Protein AF-A0A7K2L2D6-F1 (afdb_monomer_lite)

Sequence (124 aa):
LTSDGAHYPLSPAELADAQETFVREYGLSLIGGCCGTTPEHLRQVVERVRDLTPGTRDPRPEPGAASLYQTVPFRQDTAYMAIGERTNANGSKKFREAMLEARWDDCVE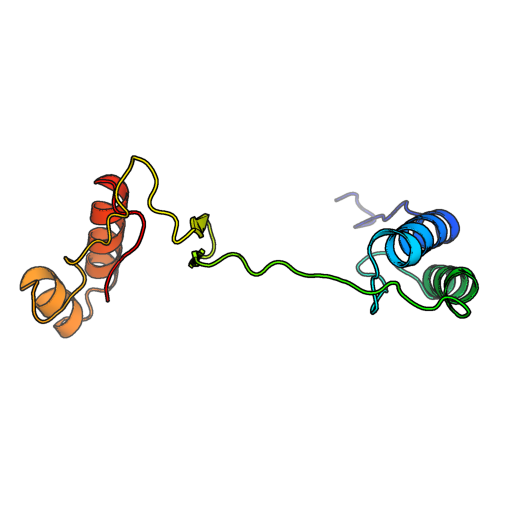MARDQIREGAHMLDL

Foldseek 3Di:
DPPVPDDDPQDLQNLLVVLLCCQAPVQDPDDDDDPPDDPSSVVSNCVSPVPDHGDDDDDDDFDFDDDPPDTGGPDDDPDDQAEAECCDLVVHVQNVVCVVVVVVVSSVVVVVVCVVVPHPHYDD

Structure (mmCIF, N/CA/C/O backbone):
data_AF-A0A7K2L2D6-F1
#
_entry.id   AF-A0A7K2L2D6-F1
#
loop_
_atom_site.group_PDB
_atom_site.id
_atom_site.type_symbol
_atom_site.label_atom_id
_atom_site.label_alt_id
_atom_site.label_comp_id
_atom_site.label_asym_id
_atom_site.label_entity_id
_atom_site.label_seq_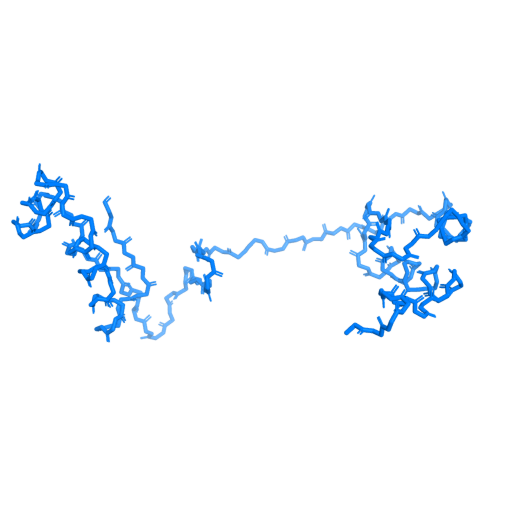id
_atom_site.pdbx_PDB_ins_code
_atom_site.Cartn_x
_atom_site.Cartn_y
_atom_site.Cartn_z
_atom_site.occupancy
_atom_site.B_iso_or_equiv
_atom_site.auth_seq_id
_atom_site.auth_comp_id
_atom_site.auth_asym_id
_atom_site.auth_atom_id
_atom_site.pdbx_PDB_model_num
ATOM 1 N N . LEU A 1 1 ? 25.740 -5.775 2.200 1.00 54.16 1 LEU A N 1
ATOM 2 C CA . LEU A 1 1 ? 26.313 -4.765 1.283 1.00 54.16 1 LEU A CA 1
ATOM 3 C C . LEU A 1 1 ? 27.785 -5.101 1.149 1.00 54.16 1 LEU A C 1
ATOM 5 O O . LEU A 1 1 ? 28.419 -5.295 2.181 1.00 54.16 1 LEU A O 1
ATOM 9 N N . THR A 1 2 ? 28.284 -5.310 -0.069 1.00 68.19 2 THR A N 1
ATOM 10 C CA . THR A 1 2 ? 29.724 -5.525 -0.279 1.00 68.19 2 THR A CA 1
ATOM 11 C C . THR A 1 2 ? 30.481 -4.248 0.099 1.00 68.19 2 THR A C 1
ATOM 13 O O . THR A 1 2 ? 29.867 -3.197 0.306 1.00 68.19 2 THR A O 1
ATOM 16 N N . SER A 1 3 ? 31.810 -4.318 0.196 1.00 77.62 3 SER A N 1
ATOM 17 C CA . SER A 1 3 ? 32.667 -3.139 0.405 1.00 77.62 3 SER A CA 1
ATOM 18 C C . SER A 1 3 ? 32.440 -2.033 -0.634 1.00 77.62 3 SER A C 1
ATOM 20 O O . SER A 1 3 ? 32.698 -0.870 -0.345 1.00 77.62 3 SER A O 1
ATOM 22 N N . ASP A 1 4 ? 31.900 -2.392 -1.800 1.00 80.81 4 ASP A N 1
ATOM 23 C CA . ASP A 1 4 ? 31.672 -1.504 -2.945 1.00 80.81 4 ASP A CA 1
ATOM 24 C C . ASP A 1 4 ? 30.237 -0.944 -3.006 1.00 80.81 4 ASP A C 1
ATOM 26 O O . ASP A 1 4 ? 29.858 -0.275 -3.966 1.00 80.81 4 ASP A O 1
ATOM 30 N N . GLY A 1 5 ? 29.418 -1.202 -1.980 1.00 84.56 5 GLY A N 1
ATOM 31 C CA . GLY A 1 5 ? 28.050 -0.694 -1.885 1.00 84.56 5 GLY A CA 1
ATOM 32 C C . GLY A 1 5 ? 27.008 -1.563 -2.597 1.00 84.56 5 GLY A C 1
ATOM 33 O O . GLY A 1 5 ? 27.095 -2.791 -2.615 1.00 84.56 5 GLY A O 1
ATOM 34 N N . ALA A 1 6 ? 25.944 -0.929 -3.094 1.00 88.56 6 ALA A N 1
ATOM 35 C CA . ALA A 1 6 ? 24.863 -1.613 -3.802 1.00 88.56 6 ALA A CA 1
ATOM 36 C C . ALA A 1 6 ? 25.203 -1.760 -5.294 1.00 88.56 6 ALA A C 1
ATOM 38 O O . ALA A 1 6 ? 25.507 -0.771 -5.957 1.00 88.56 6 ALA A O 1
ATOM 39 N N . HIS A 1 7 ? 25.104 -2.981 -5.824 1.00 91.69 7 HIS A N 1
ATOM 40 C CA . HIS A 1 7 ? 25.303 -3.288 -7.240 1.00 91.69 7 HIS A CA 1
ATOM 41 C C . HIS A 1 7 ? 23.983 -3.743 -7.875 1.00 91.69 7 HIS A C 1
ATOM 43 O O . HIS A 1 7 ? 23.302 -4.607 -7.323 1.00 91.69 7 HIS A O 1
ATOM 49 N N . TYR A 1 8 ? 23.638 -3.168 -9.031 1.00 94.81 8 TYR A N 1
ATOM 50 C CA . TYR A 1 8 ? 22.406 -3.455 -9.770 1.00 94.81 8 TYR A CA 1
ATOM 51 C C . TYR A 1 8 ? 22.772 -4.105 -11.114 1.00 94.81 8 TYR A C 1
ATOM 53 O O . TYR A 1 8 ? 23.274 -3.401 -11.987 1.00 94.81 8 TYR A O 1
ATOM 61 N N . PRO A 1 9 ? 22.570 -5.427 -11.282 1.00 95.44 9 PRO A N 1
ATOM 62 C CA . PRO A 1 9 ? 23.067 -6.168 -12.445 1.00 95.44 9 PRO A CA 1
ATOM 63 C C . PRO A 1 9 ? 22.150 -6.093 -13.674 1.00 95.44 9 PRO A C 1
ATOM 65 O O . PRO A 1 9 ? 22.542 -6.560 -14.738 1.00 95.44 9 PRO A O 1
ATOM 68 N N . LEU A 1 10 ? 20.938 -5.546 -13.525 1.00 97.56 10 LEU A N 1
ATOM 69 C CA . LEU A 1 10 ? 19.984 -5.411 -14.621 1.00 97.56 10 LEU A CA 1
ATOM 70 C C . LEU A 1 10 ? 20.590 -4.534 -15.719 1.00 97.56 10 LEU A C 1
ATOM 72 O O . LEU A 1 10 ? 21.051 -3.430 -15.435 1.00 97.56 10 LEU A O 1
ATOM 76 N N . SER A 1 11 ? 20.600 -5.028 -16.951 1.00 98.12 11 SER A N 1
ATOM 77 C CA . SER A 1 11 ? 21.153 -4.307 -18.093 1.00 98.12 11 SER A CA 1
ATOM 78 C C . SER A 1 11 ? 20.130 -3.362 -18.750 1.00 98.12 11 SER A C 1
ATOM 80 O O . SER A 1 11 ? 18.915 -3.536 -18.599 1.00 98.12 11 SER A O 1
ATOM 82 N N . PRO A 1 12 ? 20.596 -2.383 -19.554 1.00 98.44 12 PRO A N 1
ATOM 83 C CA . PRO A 1 12 ? 19.727 -1.509 -20.345 1.00 98.44 12 PRO A CA 1
ATOM 84 C C . PRO A 1 12 ? 18.724 -2.250 -21.233 1.00 98.44 12 PRO A C 1
ATOM 86 O O . PRO A 1 12 ? 17.558 -1.863 -21.282 1.00 98.44 12 PRO A O 1
ATOM 89 N N . ALA A 1 13 ? 19.169 -3.323 -21.892 1.00 98.44 13 ALA A N 1
ATOM 90 C CA . ALA A 1 13 ? 18.337 -4.104 -22.800 1.00 98.44 13 ALA A CA 1
ATOM 91 C C . ALA A 1 13 ? 17.257 -4.885 -22.041 1.00 98.44 13 ALA A C 1
ATOM 93 O O . ALA A 1 13 ? 16.091 -4.838 -22.421 1.00 98.44 13 ALA A O 1
ATOM 94 N N . GLU A 1 14 ? 17.619 -5.523 -20.924 1.00 98.25 14 GLU A N 1
ATOM 95 C CA . GLU A 1 14 ? 16.667 -6.281 -20.104 1.00 98.25 14 GLU A CA 1
ATOM 96 C C . GLU A 1 14 ? 15.579 -5.379 -19.508 1.00 98.25 14 GLU A C 1
ATOM 98 O O . GLU A 1 14 ? 14.406 -5.757 -19.492 1.00 98.25 14 GLU A O 1
ATOM 103 N N . LEU A 1 15 ? 15.934 -4.166 -19.055 1.00 98.31 15 LEU A N 1
ATOM 104 C CA . LEU A 1 15 ? 14.926 -3.204 -18.605 1.00 98.31 15 LEU A CA 1
ATOM 105 C C . LEU A 1 15 ? 14.010 -2.782 -19.763 1.00 98.31 15 LEU A C 1
ATOM 107 O O . LEU A 1 15 ? 12.798 -2.697 -19.571 1.00 98.31 15 LEU A O 1
ATOM 111 N N . ALA A 1 16 ? 14.565 -2.519 -20.949 1.00 98.00 16 ALA A N 1
ATOM 112 C CA . ALA A 1 16 ? 13.788 -2.114 -22.118 1.00 98.00 16 ALA A CA 1
ATOM 113 C C . ALA A 1 16 ? 12.798 -3.201 -22.569 1.00 98.00 16 ALA A C 1
ATOM 115 O O . ALA A 1 16 ? 11.629 -2.887 -22.790 1.00 98.00 16 ALA A O 1
ATOM 116 N N . ASP A 1 17 ? 13.227 -4.465 -22.627 1.00 97.56 17 ASP A N 1
ATOM 117 C CA . ASP A 1 17 ? 12.369 -5.597 -23.003 1.00 97.56 17 ASP A CA 1
ATOM 118 C C . ASP A 1 17 ? 11.219 -5.801 -21.993 1.00 97.56 17 ASP A C 1
ATOM 120 O O . ASP A 1 17 ? 10.058 -5.985 -22.379 1.00 97.56 17 ASP A O 1
ATOM 124 N N . ALA A 1 18 ? 11.504 -5.695 -20.688 1.00 96.94 18 ALA A N 1
ATOM 125 C CA . ALA A 1 18 ? 10.478 -5.797 -19.647 1.00 96.94 18 ALA A CA 1
ATOM 126 C C . ALA A 1 18 ? 9.459 -4.645 -19.721 1.00 96.94 18 ALA A C 1
ATOM 128 O O . ALA A 1 18 ? 8.249 -4.873 -19.662 1.00 96.94 18 ALA A O 1
ATOM 129 N N . GLN A 1 19 ? 9.930 -3.404 -19.883 1.00 96.88 19 GLN A N 1
ATOM 130 C CA . GLN A 1 19 ? 9.053 -2.232 -19.971 1.00 96.88 19 GLN A CA 1
ATOM 131 C C . GLN A 1 19 ? 8.195 -2.243 -21.242 1.00 96.88 19 GLN A C 1
ATOM 133 O O . GLN A 1 19 ? 7.012 -1.914 -21.169 1.00 96.88 19 GLN A O 1
ATOM 138 N N . GLU A 1 20 ? 8.741 -2.662 -22.390 1.00 96.06 20 GLU A N 1
ATOM 139 C CA . GLU A 1 20 ? 7.965 -2.835 -23.625 1.00 96.06 20 GLU A CA 1
ATOM 140 C C . GLU A 1 20 ? 6.804 -3.817 -23.415 1.00 96.06 20 GLU A C 1
ATOM 142 O O . GLU A 1 20 ? 5.662 -3.513 -23.774 1.00 96.06 20 GLU A O 1
ATOM 147 N N . THR A 1 21 ? 7.075 -4.954 -22.768 1.00 95.81 21 THR A N 1
ATOM 148 C CA . THR A 1 21 ? 6.050 -5.950 -22.420 1.00 95.81 21 THR A CA 1
ATOM 149 C C . THR A 1 21 ? 4.960 -5.326 -21.547 1.00 95.81 21 THR A C 1
ATOM 151 O O . THR A 1 21 ? 3.772 -5.454 -21.844 1.00 95.81 21 THR A O 1
ATOM 154 N N . PHE A 1 22 ? 5.334 -4.560 -20.516 1.00 95.38 22 PHE A N 1
ATOM 155 C CA . PHE A 1 22 ? 4.352 -3.923 -19.638 1.00 95.38 22 PHE A CA 1
ATOM 156 C C . PHE A 1 22 ? 3.482 -2.871 -20.333 1.00 95.38 22 PHE A C 1
ATOM 158 O O . PHE A 1 22 ? 2.278 -2.790 -20.073 1.00 95.38 22 PHE A O 1
ATOM 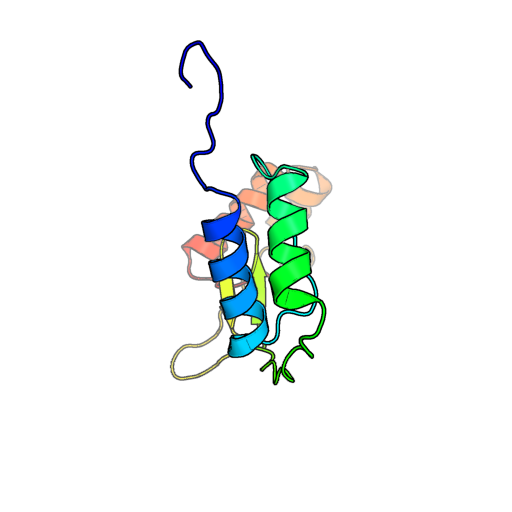165 N N . VAL A 1 23 ? 4.056 -2.082 -21.241 1.00 95.44 23 VAL A N 1
ATOM 166 C CA . VAL A 1 23 ? 3.290 -1.109 -22.035 1.00 95.44 23 VAL A CA 1
ATOM 167 C C . VAL A 1 23 ? 2.294 -1.822 -22.952 1.00 95.44 23 VAL A C 1
ATOM 169 O O . VAL A 1 23 ? 1.131 -1.416 -23.012 1.00 95.44 23 VAL A O 1
ATOM 172 N N . ARG A 1 24 ? 2.724 -2.890 -23.637 1.00 93.94 24 ARG A N 1
ATOM 173 C CA . ARG A 1 24 ? 1.893 -3.629 -24.602 1.00 93.94 24 ARG A CA 1
ATOM 174 C C . ARG A 1 24 ? 0.783 -4.440 -23.943 1.00 93.94 24 ARG A C 1
ATOM 176 O O . ARG A 1 24 ? -0.342 -4.418 -24.432 1.00 93.94 24 ARG A O 1
ATOM 183 N N . GLU A 1 25 ? 1.092 -5.151 -22.864 1.00 93.75 25 GLU A N 1
ATOM 184 C CA . GLU A 1 25 ? 0.179 -6.142 -22.280 1.00 93.75 25 GLU A CA 1
ATOM 185 C C . GLU A 1 25 ? -0.671 -5.582 -21.134 1.00 93.75 25 GLU A C 1
ATOM 187 O O . GLU A 1 25 ? -1.821 -5.983 -20.970 1.00 93.75 25 GLU A O 1
ATOM 192 N N . TYR A 1 26 ? -0.141 -4.627 -20.362 1.00 92.94 26 TYR A N 1
ATOM 193 C CA . TYR A 1 26 ? -0.796 -4.114 -19.150 1.00 92.94 26 TYR A CA 1
ATOM 194 C C . TYR A 1 26 ? -1.281 -2.663 -19.286 1.00 92.94 26 TYR A C 1
ATOM 196 O O . TYR A 1 26 ? -1.885 -2.117 -18.358 1.00 92.94 26 TYR A O 1
ATOM 204 N N . GLY A 1 27 ? -1.028 -2.017 -20.430 1.00 93.19 27 GLY A N 1
ATOM 205 C CA . GLY A 1 27 ? -1.477 -0.650 -20.701 1.00 93.19 27 GLY A CA 1
ATOM 206 C C . GLY A 1 27 ? -0.834 0.392 -19.783 1.00 93.19 27 GLY A C 1
ATOM 207 O O . GLY A 1 27 ? -1.490 1.361 -19.388 1.00 93.19 27 GLY A O 1
ATOM 208 N N . LEU A 1 28 ? 0.432 0.189 -19.391 1.00 93.56 28 LEU A N 1
ATOM 209 C CA . LEU A 1 28 ? 1.161 1.182 -18.603 1.00 93.56 28 LEU A CA 1
ATOM 210 C C . LEU A 1 28 ? 1.351 2.473 -19.406 1.00 93.56 28 LEU A C 1
ATOM 212 O O . LEU A 1 28 ? 1.872 2.463 -20.517 1.00 93.56 28 LEU A O 1
ATOM 216 N N . SER A 1 29 ? 0.955 3.596 -18.809 1.00 92.69 29 SER A N 1
ATOM 217 C CA . SER A 1 29 ? 1.050 4.930 -19.415 1.00 92.69 29 SER A CA 1
ATOM 218 C C . SER A 1 29 ? 2.209 5.771 -18.874 1.00 92.69 29 SER A C 1
ATOM 220 O O . SER A 1 29 ? 2.483 6.845 -19.397 1.00 92.69 29 SER A O 1
ATOM 222 N N . LEU A 1 30 ? 2.860 5.315 -17.801 1.00 94.31 30 LEU A N 1
ATOM 223 C CA . LEU A 1 30 ? 4.017 5.962 -17.194 1.00 94.31 30 LEU A CA 1
ATOM 224 C C . LEU A 1 30 ? 5.004 4.878 -16.770 1.00 94.31 30 LEU A C 1
ATOM 226 O O . LEU A 1 30 ? 4.671 4.016 -15.960 1.00 94.31 30 LEU A O 1
ATOM 230 N N . ILE A 1 31 ? 6.206 4.945 -17.328 1.00 95.25 31 ILE A N 1
ATOM 231 C CA . ILE A 1 31 ? 7.295 4.005 -17.079 1.00 95.25 31 ILE A CA 1
ATOM 232 C C . ILE A 1 31 ? 8.595 4.775 -16.854 1.00 95.25 31 ILE A C 1
ATOM 234 O O . ILE A 1 31 ? 8.738 5.923 -17.275 1.00 95.25 31 ILE A O 1
ATOM 238 N N . GLY A 1 32 ? 9.545 4.146 -16.176 1.00 94.81 32 GLY A N 1
ATOM 239 C CA . GLY A 1 32 ? 10.821 4.757 -15.834 1.00 94.81 32 GLY A CA 1
ATOM 240 C C . GLY A 1 32 ? 11.709 3.762 -15.106 1.00 94.81 32 GLY A C 1
ATOM 241 O O . GLY A 1 32 ? 11.601 2.554 -15.314 1.00 94.81 32 GLY A O 1
ATOM 242 N N . GLY A 1 33 ? 12.564 4.267 -14.226 1.00 95.31 33 GLY A N 1
ATOM 243 C CA . GLY A 1 33 ? 13.402 3.421 -13.391 1.00 95.31 33 GLY A CA 1
ATOM 244 C C . GLY A 1 33 ? 13.671 4.026 -12.021 1.00 95.31 33 GLY A C 1
ATOM 245 O O . GLY A 1 33 ? 13.347 5.182 -11.756 1.00 95.31 33 GLY A O 1
ATOM 246 N N . CYS A 1 34 ? 14.233 3.202 -11.145 1.00 96.19 34 CYS A N 1
ATOM 247 C CA . CYS A 1 34 ? 14.555 3.540 -9.762 1.00 96.19 34 CYS A CA 1
ATOM 248 C C . CYS A 1 34 ? 16.067 3.339 -9.544 1.00 96.19 34 CYS A C 1
ATOM 250 O O . CYS A 1 34 ? 16.877 3.665 -10.415 1.00 96.19 34 CYS A O 1
ATOM 252 N N . CYS A 1 35 ? 16.475 2.798 -8.399 1.00 95.69 35 CYS A N 1
ATOM 253 C CA . CYS A 1 35 ? 17.873 2.540 -8.085 1.00 95.69 35 CYS A CA 1
ATOM 254 C C . CYS A 1 35 ? 18.558 1.678 -9.163 1.00 95.69 35 CYS A C 1
ATOM 256 O O . CYS A 1 35 ? 18.009 0.673 -9.610 1.00 95.69 35 CYS A O 1
ATOM 258 N N . GLY A 1 36 ? 19.759 2.086 -9.581 1.00 94.81 36 GLY A N 1
ATOM 259 C CA . GLY A 1 36 ? 20.543 1.395 -10.612 1.00 94.81 36 GLY A CA 1
ATOM 260 C C . GLY A 1 36 ? 20.188 1.754 -12.058 1.00 94.81 36 GLY A C 1
ATOM 261 O O . GLY A 1 36 ? 20.968 1.454 -12.957 1.00 94.81 36 GLY A O 1
ATOM 262 N N . THR A 1 37 ? 19.070 2.445 -12.306 1.00 97.88 37 THR A N 1
ATOM 263 C CA . THR A 1 37 ? 18.719 2.895 -13.662 1.00 97.88 37 THR A CA 1
ATOM 264 C C . THR A 1 37 ? 19.623 4.051 -14.086 1.00 97.88 37 THR A C 1
ATOM 266 O O . THR A 1 37 ? 19.768 5.038 -13.368 1.00 97.88 37 THR A O 1
ATOM 269 N N . THR A 1 38 ? 20.222 3.942 -15.271 1.00 97.94 38 THR A N 1
ATOM 270 C CA . THR A 1 38 ? 21.124 4.961 -15.836 1.00 97.94 38 THR A CA 1
ATOM 271 C C . THR A 1 38 ? 20.504 5.641 -17.062 1.00 97.94 38 THR A C 1
ATOM 273 O O . THR A 1 38 ? 19.513 5.146 -17.606 1.00 97.94 38 THR A O 1
ATOM 276 N N . PRO A 1 39 ? 21.090 6.742 -17.570 1.00 98.50 39 PRO A N 1
ATOM 277 C CA . PRO A 1 39 ? 20.654 7.331 -18.834 1.00 98.50 39 PRO A CA 1
ATOM 278 C C . PRO A 1 39 ? 20.646 6.344 -20.011 1.00 98.50 39 PRO A C 1
ATOM 280 O O . PRO A 1 39 ? 19.758 6.428 -20.851 1.00 98.50 39 PRO A O 1
ATOM 283 N N . GLU A 1 40 ? 21.569 5.373 -20.052 1.00 98.56 40 GLU A N 1
ATOM 284 C CA . GLU A 1 40 ? 21.586 4.347 -21.109 1.00 98.56 40 GLU A CA 1
ATOM 285 C C . GLU A 1 40 ? 20.393 3.388 -21.008 1.00 98.56 40 GLU A C 1
ATOM 287 O O . GLU A 1 40 ? 19.807 3.032 -22.027 1.00 98.56 40 GLU A O 1
ATOM 292 N N . HIS A 1 41 ? 19.970 3.035 -19.790 1.00 98.69 41 HIS A N 1
ATOM 293 C CA . HIS A 1 41 ? 18.739 2.268 -19.590 1.00 98.69 41 HIS A CA 1
ATOM 294 C C . HIS A 1 41 ? 17.531 3.017 -20.156 1.00 98.69 41 HIS A C 1
ATOM 296 O O . HIS A 1 41 ? 16.768 2.469 -20.949 1.00 98.69 41 HIS A O 1
ATOM 302 N N . LEU A 1 42 ? 17.374 4.291 -19.785 1.00 98.44 42 LEU A N 1
ATOM 303 C CA . LEU A 1 42 ? 16.242 5.094 -20.247 1.00 98.44 42 LEU A CA 1
ATOM 304 C C . LEU A 1 42 ? 16.297 5.358 -21.752 1.00 98.44 42 LEU A C 1
ATOM 306 O O . LEU A 1 42 ? 15.249 5.368 -22.388 1.00 98.44 42 LEU A O 1
ATOM 310 N N . ARG A 1 43 ? 17.489 5.512 -22.342 1.00 98.62 43 ARG A N 1
ATOM 311 C CA . ARG A 1 43 ? 17.647 5.642 -23.795 1.00 98.62 43 ARG A CA 1
ATOM 312 C C . ARG A 1 43 ? 17.040 4.440 -24.524 1.00 98.62 43 ARG A C 1
ATOM 314 O O . ARG A 1 43 ? 16.261 4.643 -25.450 1.00 98.62 43 ARG A O 1
ATOM 321 N N . GLN A 1 44 ? 17.353 3.218 -24.086 1.00 98.62 44 GLN A N 1
ATOM 322 C CA . GLN A 1 44 ? 16.819 1.996 -24.699 1.00 98.62 44 GLN A CA 1
ATOM 323 C C . GLN A 1 44 ? 15.323 1.803 -24.431 1.00 98.62 44 GLN A C 1
ATOM 325 O O . GLN A 1 44 ? 14.587 1.440 -25.346 1.00 98.62 44 GLN A O 1
ATOM 330 N N . VAL A 1 45 ? 14.848 2.108 -23.218 1.00 98.12 45 VAL A N 1
ATOM 331 C CA . VAL A 1 45 ? 13.407 2.084 -22.906 1.00 98.12 45 VAL A CA 1
ATOM 332 C C . VAL A 1 45 ? 12.647 3.037 -23.831 1.00 98.12 45 VAL A C 1
ATOM 334 O O . VAL A 1 45 ? 11.683 2.628 -24.473 1.00 98.12 45 VAL A O 1
ATOM 337 N N . VAL A 1 46 ? 13.101 4.290 -23.954 1.00 97.81 46 VAL A N 1
ATOM 338 C CA . VAL A 1 46 ? 12.479 5.294 -24.832 1.00 97.81 46 VAL A CA 1
ATOM 339 C C . VAL A 1 46 ? 12.494 4.829 -26.285 1.00 97.81 46 VAL A C 1
ATOM 341 O O . VAL A 1 46 ? 11.477 4.949 -26.958 1.00 97.81 46 VAL A O 1
ATOM 344 N N . GLU A 1 47 ? 13.605 4.271 -26.766 1.00 97.88 47 GLU A N 1
ATOM 345 C CA . GLU A 1 47 ? 13.712 3.738 -28.128 1.00 97.88 47 GLU A CA 1
ATOM 346 C C . GLU A 1 47 ? 12.669 2.646 -28.413 1.00 97.88 47 GLU A C 1
ATOM 348 O O . GLU A 1 47 ? 12.049 2.673 -29.473 1.00 97.88 47 GLU A O 1
ATOM 353 N N . ARG A 1 48 ? 12.412 1.738 -27.462 1.00 96.12 48 ARG A N 1
ATOM 354 C CA . ARG A 1 48 ? 11.416 0.664 -27.622 1.00 96.12 48 ARG A CA 1
ATOM 355 C C . ARG A 1 48 ? 9.971 1.141 -27.552 1.00 96.12 48 ARG A C 1
ATOM 357 O O . ARG A 1 48 ? 9.118 0.592 -28.245 1.00 96.12 48 ARG A O 1
ATOM 364 N N . VAL A 1 49 ? 9.679 2.132 -26.710 1.00 95.62 49 VAL A N 1
ATOM 365 C CA . VAL A 1 49 ? 8.289 2.476 -26.361 1.00 95.62 49 VAL A CA 1
ATOM 366 C C . VAL A 1 49 ? 7.764 3.765 -26.993 1.00 95.62 49 VAL A C 1
ATOM 368 O O . VAL A 1 49 ? 6.558 3.990 -26.961 1.00 95.62 49 VAL A O 1
ATOM 371 N N . ARG A 1 50 ? 8.626 4.614 -27.574 1.00 95.38 50 ARG A N 1
ATOM 372 C CA . ARG A 1 50 ? 8.267 5.964 -28.068 1.00 95.38 50 ARG A CA 1
ATOM 373 C C . ARG A 1 50 ? 7.117 6.008 -29.071 1.00 95.38 50 ARG A C 1
ATOM 375 O O . ARG A 1 50 ? 6.379 6.986 -29.089 1.00 95.38 50 ARG A O 1
ATOM 382 N N . ASP A 1 51 ? 6.980 4.969 -29.888 1.00 95.31 51 ASP A N 1
ATOM 383 C CA . ASP A 1 51 ? 5.971 4.903 -30.947 1.00 95.31 51 ASP A CA 1
ATOM 384 C C . ASP A 1 51 ? 4.799 3.981 -30.552 1.00 95.31 51 ASP A C 1
ATOM 386 O O . ASP A 1 51 ? 3.906 3.707 -31.356 1.00 95.31 51 ASP A O 1
ATOM 390 N N . LEU A 1 52 ? 4.784 3.493 -29.305 1.00 94.19 52 LEU A N 1
ATOM 391 C CA . LEU A 1 52 ? 3.694 2.686 -28.771 1.00 94.19 52 LEU A CA 1
ATOM 392 C C . LEU A 1 52 ? 2.574 3.577 -28.252 1.00 94.19 52 LEU A C 1
ATOM 394 O O . LEU A 1 52 ? 2.789 4.566 -27.556 1.00 94.19 52 LEU A O 1
ATOM 398 N N . THR A 1 53 ? 1.346 3.165 -28.543 1.00 92.69 53 THR A N 1
ATOM 399 C CA . THR A 1 53 ? 0.157 3.696 -27.878 1.00 92.69 53 THR A CA 1
ATOM 400 C C . THR A 1 53 ? -0.207 2.736 -26.745 1.00 92.69 53 THR A C 1
ATOM 402 O O . THR A 1 53 ? -0.496 1.573 -27.040 1.00 92.69 53 THR A O 1
ATOM 405 N N . PRO A 1 54 ? -0.179 3.165 -25.468 1.00 92.06 54 PRO A N 1
ATOM 406 C CA . PRO A 1 54 ? -0.581 2.313 -24.354 1.00 92.06 54 PRO A CA 1
ATOM 407 C C . PRO A 1 54 ? -2.003 1.778 -24.542 1.00 92.06 54 PRO A C 1
ATOM 409 O O . PRO A 1 54 ? -2.900 2.513 -24.962 1.00 92.06 54 PRO A O 1
ATOM 412 N N . GLY A 1 55 ? -2.215 0.503 -24.214 1.00 90.62 55 GLY A N 1
ATOM 413 C CA . GLY A 1 55 ? -3.539 -0.115 -24.271 1.00 90.62 55 GLY A CA 1
ATOM 414 C C . GLY A 1 55 ? -4.549 0.539 -23.319 1.00 90.62 55 GLY A C 1
ATOM 415 O O . GLY A 1 55 ? -4.189 1.122 -22.293 1.00 90.62 55 GLY A O 1
ATOM 416 N N . THR A 1 56 ? -5.839 0.427 -23.640 1.00 91.75 56 THR A N 1
ATOM 417 C CA . THR A 1 56 ? -6.918 0.845 -22.734 1.00 91.75 56 THR A CA 1
ATOM 418 C C . THR A 1 56 ? -6.980 -0.090 -21.529 1.00 91.75 56 THR A C 1
ATOM 420 O O . THR A 1 56 ? -6.943 -1.309 -21.680 1.00 91.75 56 THR A O 1
ATOM 423 N N . ARG A 1 57 ? -7.104 0.479 -20.327 1.00 91.44 57 ARG A N 1
ATOM 424 C CA . ARG A 1 57 ? -7.296 -0.277 -19.084 1.00 91.44 57 ARG A CA 1
ATOM 425 C C . ARG A 1 57 ? -8.762 -0.215 -18.670 1.00 91.44 57 ARG A C 1
ATOM 427 O O . ARG A 1 57 ? -9.343 0.866 -18.678 1.00 91.44 57 ARG A O 1
ATOM 434 N N . ASP A 1 58 ? -9.311 -1.356 -18.263 1.00 92.56 58 ASP A N 1
ATOM 435 C CA . ASP A 1 58 ? -10.627 -1.476 -17.622 1.00 92.56 58 ASP A CA 1
ATOM 436 C C . ASP A 1 58 ? -10.429 -1.834 -16.137 1.00 92.56 58 ASP A C 1
ATOM 438 O O . ASP A 1 58 ? -10.519 -3.006 -15.755 1.00 92.56 58 ASP A O 1
ATOM 442 N N . PRO A 1 59 ? -10.010 -0.870 -15.291 1.00 91.50 59 PRO A N 1
ATOM 443 C CA . PRO A 1 59 ? -9.829 -1.133 -13.872 1.00 91.50 59 PRO A CA 1
ATOM 444 C C . PRO A 1 59 ? -11.175 -1.501 -13.245 1.00 91.50 59 PRO A C 1
ATOM 446 O O . PRO A 1 59 ? -12.176 -0.828 -13.472 1.00 91.50 59 PRO A O 1
ATOM 449 N N . ARG A 1 60 ? -11.182 -2.539 -12.407 1.00 93.12 60 ARG A N 1
ATOM 450 C CA . ARG A 1 60 ? -12.356 -2.956 -11.633 1.00 93.12 60 ARG A CA 1
ATOM 451 C C . ARG A 1 60 ? -12.174 -2.499 -10.189 1.00 93.12 60 ARG A C 1
ATOM 453 O O . ARG A 1 60 ? -11.374 -3.109 -9.484 1.00 93.12 60 ARG A O 1
ATOM 460 N N . PRO A 1 61 ? -12.846 -1.422 -9.745 1.00 91.62 61 PRO A N 1
ATOM 461 C CA . PRO A 1 61 ? -12.741 -0.978 -8.365 1.00 91.62 61 PRO A CA 1
ATOM 462 C C . PRO A 1 61 ? -13.240 -2.068 -7.417 1.00 91.62 61 PRO A C 1
ATOM 464 O O . PRO A 1 61 ? -14.352 -2.572 -7.573 1.00 91.62 61 PRO A O 1
ATOM 467 N N . GLU A 1 62 ? -12.423 -2.410 -6.428 1.00 91.44 62 GLU A N 1
ATOM 468 C CA . GLU A 1 62 ? -12.793 -3.346 -5.372 1.00 91.44 62 GLU A CA 1
ATOM 469 C C . GLU A 1 62 ? -13.275 -2.545 -4.155 1.00 91.44 62 GLU A C 1
ATOM 471 O O . GLU A 1 62 ? -12.488 -1.797 -3.567 1.00 91.44 62 GLU A O 1
ATOM 476 N N . PRO A 1 63 ? -14.563 -2.635 -3.775 1.00 93.00 63 PRO A N 1
ATOM 477 C CA . PRO A 1 63 ? -15.062 -1.919 -2.612 1.00 93.00 63 PRO A CA 1
ATOM 478 C C . PRO A 1 63 ? -14.475 -2.539 -1.342 1.00 93.00 63 PRO A C 1
ATOM 480 O O . PRO A 1 63 ? -14.564 -3.749 -1.127 1.00 93.00 63 PRO A O 1
ATOM 483 N N . GLY A 1 64 ? -13.892 -1.713 -0.481 1.00 93.88 64 GLY A N 1
ATOM 484 C CA . GLY A 1 64 ? -13.268 -2.164 0.754 1.00 93.88 64 GLY A CA 1
ATOM 485 C C . GLY A 1 64 ? -12.626 -1.030 1.539 1.00 93.88 64 GLY A C 1
ATOM 486 O O . GLY A 1 64 ? -12.608 0.123 1.105 1.00 93.88 64 GLY A O 1
ATOM 487 N N . ALA A 1 65 ? -12.071 -1.383 2.692 1.00 94.19 65 ALA A N 1
ATOM 488 C CA . ALA A 1 65 ? -11.196 -0.530 3.482 1.00 94.19 65 ALA A CA 1
ATOM 489 C C . ALA A 1 65 ? -9.791 -1.134 3.522 1.00 94.19 65 ALA A C 1
ATOM 491 O O . ALA A 1 65 ? -9.625 -2.348 3.431 1.00 94.19 65 ALA A O 1
ATOM 492 N N . ALA A 1 66 ? -8.767 -0.302 3.683 1.00 95.06 66 ALA A N 1
ATOM 493 C CA . ALA A 1 66 ? -7.392 -0.768 3.786 1.00 95.06 66 ALA A CA 1
ATOM 494 C C . ALA A 1 66 ? -6.657 -0.094 4.940 1.00 95.06 66 ALA A C 1
ATOM 496 O O . ALA A 1 66 ? -6.973 1.017 5.362 1.00 95.06 66 ALA A O 1
ATOM 497 N N . SER A 1 67 ? -5.647 -0.797 5.428 1.00 93.88 67 SER A N 1
ATOM 498 C CA . SER A 1 67 ? -4.662 -0.333 6.395 1.00 93.88 67 SER A CA 1
ATOM 499 C C . SER A 1 67 ? -3.262 -0.610 5.846 1.00 93.88 67 SER A C 1
ATOM 501 O O . SER A 1 67 ? -3.107 -1.184 4.769 1.00 93.88 67 SER A O 1
ATOM 503 N N . LEU A 1 68 ? -2.230 -0.266 6.615 1.00 94.44 68 LEU A N 1
ATOM 504 C CA . LEU A 1 68 ? -0.844 -0.572 6.258 1.00 94.44 68 LEU A CA 1
ATOM 505 C C . LEU A 1 68 ? -0.569 -2.081 6.090 1.00 94.44 68 LEU A C 1
ATOM 507 O O . LEU A 1 68 ? 0.334 -2.452 5.347 1.00 94.44 68 LEU A O 1
ATOM 511 N N . TYR A 1 69 ? -1.325 -2.942 6.779 1.00 89.81 69 TYR A N 1
ATOM 512 C CA . TYR A 1 69 ? -1.020 -4.376 6.875 1.00 89.81 69 TYR A CA 1
ATOM 513 C C . TYR A 1 69 ? -2.040 -5.284 6.187 1.00 89.81 69 TYR A C 1
ATOM 515 O O . TYR A 1 69 ? -1.761 -6.462 5.983 1.00 89.81 69 TYR A O 1
ATOM 523 N N . GLN A 1 70 ? -3.227 -4.772 5.865 1.00 90.75 70 GLN A N 1
ATOM 524 C CA . GLN A 1 70 ? -4.313 -5.578 5.310 1.00 90.75 70 GLN A CA 1
ATOM 525 C C . GLN A 1 70 ? -5.327 -4.733 4.543 1.00 90.75 70 GLN A C 1
ATOM 527 O O . GLN A 1 70 ? -5.507 -3.547 4.828 1.00 90.75 70 GLN A O 1
ATOM 532 N N . THR A 1 71 ? -6.030 -5.391 3.626 1.00 93.62 71 THR A N 1
ATOM 533 C CA . THR A 1 71 ? -7.235 -4.907 2.944 1.00 93.62 71 THR A CA 1
ATOM 534 C C . THR A 1 71 ? -8.431 -5.754 3.385 1.00 93.62 71 THR A C 1
ATOM 536 O O . THR A 1 71 ? -8.309 -6.971 3.532 1.00 93.62 71 THR A O 1
ATOM 539 N N . VAL A 1 72 ? -9.572 -5.109 3.621 1.00 92.88 72 VAL A N 1
ATOM 540 C CA . VAL A 1 72 ? -10.839 -5.721 4.028 1.00 92.88 72 VAL A CA 1
ATOM 541 C C . VAL A 1 72 ? -11.888 -5.396 2.960 1.00 92.88 72 VAL A C 1
ATOM 543 O O . VAL A 1 72 ? -12.365 -4.258 2.902 1.00 92.88 72 VAL A O 1
ATOM 546 N N . PRO A 1 73 ? -12.265 -6.357 2.099 1.00 92.69 73 PRO A N 1
ATOM 547 C CA . PRO A 1 73 ? -13.267 -6.122 1.067 1.00 92.69 73 PRO A CA 1
ATOM 548 C C . PRO A 1 73 ? -14.660 -5.989 1.689 1.00 92.69 73 PRO A C 1
ATOM 550 O O . PRO A 1 73 ? -15.027 -6.776 2.562 1.00 92.69 73 PRO A O 1
ATOM 553 N N . PHE A 1 74 ? -15.481 -5.062 1.191 1.00 91.44 74 PHE A N 1
ATOM 554 C CA . PHE A 1 74 ? -16.898 -4.919 1.548 1.00 91.44 74 PHE A CA 1
ATOM 555 C C . PHE A 1 74 ? -17.737 -6.018 0.886 1.00 91.44 74 PHE A C 1
ATOM 557 O O . PHE A 1 74 ? -18.596 -5.766 0.042 1.00 91.44 74 PHE A O 1
ATOM 564 N N . ARG A 1 75 ? -17.457 -7.269 1.257 1.00 82.75 75 ARG A N 1
ATOM 565 C CA . ARG A 1 75 ? -18.111 -8.466 0.734 1.00 82.75 75 ARG A CA 1
ATOM 566 C C . ARG A 1 75 ? -18.757 -9.225 1.883 1.00 82.75 75 ARG A C 1
ATOM 568 O O . ARG A 1 75 ? -18.062 -9.738 2.754 1.00 82.75 75 ARG A O 1
ATOM 575 N N . GLN A 1 76 ? -20.080 -9.314 1.866 1.00 71.44 76 GLN A N 1
ATOM 576 C CA . GLN A 1 76 ? -20.834 -10.189 2.759 1.00 71.44 76 GLN A CA 1
ATOM 577 C C . GLN A 1 76 ? -21.270 -11.408 1.952 1.00 71.44 76 GLN A C 1
ATOM 579 O O . GLN A 1 76 ? -22.054 -11.282 1.018 1.00 71.44 76 GLN A O 1
ATOM 584 N N . ASP A 1 77 ? -20.683 -12.560 2.263 1.00 75.25 77 ASP A N 1
ATOM 585 C CA . AS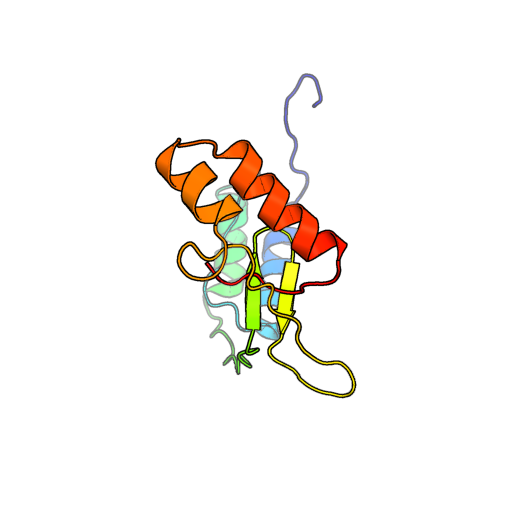P A 1 77 ? -20.988 -13.829 1.598 1.00 75.25 77 ASP A CA 1
ATOM 586 C C . ASP A 1 77 ? -21.684 -14.745 2.615 1.00 75.25 77 ASP A C 1
ATOM 588 O O . ASP A 1 77 ? -22.874 -14.593 2.876 1.00 75.25 77 ASP A O 1
ATOM 592 N N . THR A 1 78 ? -20.932 -15.604 3.302 1.00 76.81 78 THR A N 1
ATOM 593 C CA . THR A 1 78 ? -21.432 -16.424 4.422 1.00 76.81 78 THR A CA 1
ATOM 594 C C . THR A 1 78 ? -21.014 -15.900 5.798 1.00 76.81 78 THR A C 1
ATOM 596 O O . THR A 1 78 ? -21.716 -16.138 6.778 1.00 76.81 78 THR A O 1
ATOM 599 N N . ALA A 1 79 ? -19.897 -15.172 5.890 1.00 75.19 79 ALA A N 1
ATOM 600 C CA . ALA A 1 79 ? -19.422 -14.550 7.125 1.00 75.19 79 ALA A CA 1
ATOM 601 C C . ALA A 1 79 ? -19.808 -13.064 7.184 1.00 75.19 79 ALA A C 1
ATOM 603 O O . ALA A 1 79 ? -19.820 -12.370 6.164 1.00 75.19 79 ALA A O 1
ATOM 604 N N . TYR A 1 80 ? -20.109 -12.574 8.388 1.00 85.94 80 TYR A N 1
ATOM 605 C CA . TYR A 1 80 ? -20.409 -11.165 8.623 1.00 85.94 80 TYR A CA 1
ATOM 606 C C . TYR A 1 80 ? -19.128 -10.331 8.699 1.00 85.94 80 TYR A C 1
ATOM 608 O O . TYR A 1 80 ? -18.085 -10.785 9.168 1.00 85.94 80 TYR A O 1
ATOM 616 N N . MET A 1 81 ? -19.227 -9.067 8.293 1.00 90.62 81 MET A N 1
ATOM 617 C CA . MET A 1 81 ? -18.172 -8.087 8.523 1.00 90.62 81 MET A CA 1
ATOM 618 C C . MET A 1 81 ? -18.311 -7.502 9.931 1.00 90.62 81 MET A C 1
ATOM 620 O O . MET A 1 81 ? -19.154 -6.647 10.176 1.00 90.62 81 MET A O 1
ATOM 624 N N . ALA A 1 82 ? -17.480 -7.974 10.858 1.00 92.94 82 ALA A N 1
ATOM 625 C CA . ALA A 1 82 ? -17.335 -7.392 12.189 1.00 92.94 82 ALA A CA 1
ATOM 626 C C . ALA A 1 82 ? -16.598 -6.039 12.158 1.00 92.94 82 ALA A C 1
ATOM 628 O O . ALA A 1 82 ? -15.435 -5.982 11.745 1.00 92.94 82 ALA A O 1
ATOM 629 N N . ILE A 1 83 ? -17.257 -4.985 12.645 1.00 94.94 83 ILE A N 1
ATOM 630 C CA . ILE A 1 83 ? -16.663 -3.670 12.922 1.00 94.94 83 ILE A CA 1
ATOM 631 C C . ILE A 1 83 ? -16.669 -3.478 14.442 1.00 94.94 83 ILE A C 1
ATOM 633 O O . ILE A 1 83 ? -17.727 -3.526 15.064 1.00 94.94 83 ILE A O 1
ATOM 637 N N . GLY A 1 84 ? -15.492 -3.325 15.047 1.00 95.69 84 GLY A N 1
ATOM 638 C CA . GLY A 1 84 ? -15.346 -3.146 16.489 1.00 95.69 84 GLY A CA 1
ATOM 639 C C . GLY A 1 84 ? -15.726 -1.732 16.930 1.00 95.69 84 GLY A C 1
ATOM 640 O O . GLY A 1 84 ? -15.114 -0.769 16.481 1.00 95.69 84 GLY A O 1
ATOM 641 N N . GLU A 1 85 ? -16.702 -1.614 17.830 1.00 96.62 85 GLU A N 1
ATOM 642 C CA . GLU A 1 85 ? -17.282 -0.338 18.286 1.00 96.62 85 GLU A CA 1
ATOM 643 C C . GLU A 1 85 ? -16.652 0.251 19.564 1.00 96.62 85 GLU A C 1
ATOM 645 O O . GLU A 1 85 ? -16.962 1.371 19.967 1.00 96.62 85 GLU A O 1
ATOM 650 N N . ARG A 1 86 ? -15.788 -0.492 20.273 1.00 96.00 86 ARG A N 1
ATOM 651 C CA . ARG A 1 86 ? -15.330 -0.109 21.631 1.00 96.00 86 ARG A CA 1
ATOM 652 C C . ARG A 1 86 ? -14.376 1.084 21.641 1.00 96.00 86 ARG A C 1
ATOM 654 O O . ARG A 1 86 ? -14.119 1.644 22.710 1.00 96.00 86 ARG A O 1
ATOM 661 N N . THR A 1 87 ? -13.861 1.472 20.482 1.00 95.31 87 THR A N 1
ATOM 662 C CA . THR A 1 87 ? -13.003 2.640 20.252 1.00 95.31 87 THR A CA 1
ATOM 663 C C . THR A 1 87 ? -13.824 3.907 19.983 1.00 95.31 87 THR A C 1
ATOM 665 O O . THR A 1 87 ? -13.437 4.743 19.187 1.00 95.31 87 THR A O 1
ATOM 668 N N . ASN A 1 88 ? -14.948 4.064 20.689 1.00 94.94 88 ASN A N 1
ATOM 669 C CA . ASN A 1 88 ? -15.885 5.176 20.544 1.00 94.94 88 ASN A CA 1
ATOM 670 C C . ASN A 1 88 ? -16.082 5.894 21.893 1.00 94.94 88 ASN A C 1
ATOM 672 O O . ASN A 1 88 ? -16.499 5.283 22.880 1.00 94.94 88 ASN A O 1
ATOM 676 N N . ALA A 1 89 ? -15.818 7.203 21.961 1.00 93.31 89 ALA A N 1
ATOM 677 C CA . ALA A 1 89 ? -15.887 7.968 23.216 1.00 93.31 89 ALA A CA 1
ATOM 678 C C . ALA A 1 89 ? -17.316 8.108 23.793 1.00 93.31 89 ALA A C 1
ATOM 680 O O . ALA A 1 89 ? -17.490 8.312 25.003 1.00 93.31 89 ALA A O 1
ATOM 681 N N . ASN A 1 90 ? -18.348 7.971 22.958 1.00 91.88 90 ASN A N 1
ATOM 682 C CA . ASN A 1 90 ? -19.742 8.001 23.401 1.00 91.88 90 ASN A CA 1
ATOM 683 C C . ASN A 1 90 ? -20.167 6.649 23.987 1.00 91.88 90 ASN A C 1
ATOM 685 O O . ASN A 1 90 ? -20.820 6.615 25.030 1.00 91.88 90 ASN A O 1
ATOM 689 N N . GLY A 1 91 ? -19.759 5.546 23.352 1.00 88.00 91 GLY A N 1
ATOM 690 C CA . GLY A 1 91 ? -20.136 4.182 23.747 1.00 88.00 91 GLY A CA 1
ATOM 691 C C . GLY A 1 91 ? -19.238 3.549 24.815 1.00 88.00 91 GLY A C 1
ATOM 692 O O . GLY A 1 91 ? -19.684 2.689 25.572 1.00 88.00 91 GLY A O 1
ATOM 693 N N . SER A 1 92 ? -17.983 3.988 24.932 1.00 94.06 92 SER A N 1
ATOM 694 C CA . SER A 1 92 ? -16.973 3.360 25.788 1.00 94.06 92 SER A CA 1
ATOM 695 C C . SER A 1 92 ? -16.409 4.346 26.805 1.00 94.06 92 SER A C 1
ATOM 697 O O . SER A 1 92 ? -15.570 5.194 26.495 1.00 94.06 92 SER A O 1
ATOM 699 N N . LYS A 1 93 ? -16.843 4.210 28.069 1.00 95.81 93 LYS A N 1
ATOM 700 C CA . LYS A 1 93 ? -16.318 5.013 29.190 1.00 95.81 93 LYS A CA 1
ATOM 701 C C . LYS A 1 93 ? -14.794 4.887 29.299 1.00 95.81 93 LYS A C 1
ATOM 703 O O . LYS A 1 93 ? -14.122 5.903 29.425 1.00 95.81 93 LYS A O 1
ATOM 708 N N . LYS A 1 94 ? -14.270 3.659 29.182 1.00 95.38 94 LYS A N 1
ATOM 709 C CA . LYS A 1 94 ? -12.830 3.374 29.250 1.00 95.38 94 LYS A CA 1
ATOM 710 C C . LYS A 1 94 ? -12.058 4.101 28.145 1.00 95.38 94 LYS A C 1
ATOM 712 O O . LYS A 1 94 ? -11.045 4.727 28.435 1.00 95.38 94 LYS A O 1
ATOM 717 N N . PHE A 1 95 ? -12.551 4.052 26.904 1.00 96.81 95 PHE A N 1
ATOM 718 C CA . PHE A 1 95 ? -11.903 4.731 25.780 1.00 96.81 95 PHE A CA 1
ATOM 719 C C . PHE A 1 95 ? -11.942 6.253 25.944 1.00 96.81 95 PHE A C 1
ATOM 721 O O . PHE A 1 95 ? -10.926 6.921 25.779 1.00 96.81 95 PHE A O 1
ATOM 728 N N . ARG A 1 96 ? -13.094 6.803 26.352 1.00 97.06 96 ARG A N 1
ATOM 729 C CA . ARG A 1 96 ? -13.252 8.240 26.612 1.00 97.06 96 ARG A CA 1
ATOM 730 C C . ARG A 1 96 ? -12.289 8.749 27.680 1.00 97.06 96 ARG A C 1
ATOM 732 O O . ARG A 1 96 ? -11.666 9.785 27.481 1.00 97.06 96 ARG A O 1
ATOM 739 N N . GLU A 1 97 ? -12.181 8.051 28.807 1.00 97.75 97 GLU A N 1
ATOM 740 C CA . GLU A 1 97 ? -11.269 8.432 29.894 1.00 97.75 97 GLU A CA 1
ATOM 741 C C . GLU A 1 97 ? -9.809 8.372 29.433 1.00 97.75 97 GLU A C 1
ATOM 743 O O . GLU A 1 97 ? -9.075 9.336 29.634 1.00 97.75 97 GLU A O 1
ATOM 748 N N . ALA A 1 98 ? -9.411 7.306 28.728 1.00 97.44 98 ALA A N 1
ATOM 749 C CA . ALA A 1 98 ? -8.068 7.195 28.160 1.00 97.44 98 ALA A CA 1
ATOM 750 C C . ALA A 1 98 ? -7.754 8.340 27.181 1.00 97.44 98 ALA A C 1
ATOM 752 O O . ALA A 1 98 ? -6.677 8.927 27.253 1.00 97.44 98 ALA A O 1
ATOM 753 N N . MET A 1 99 ? -8.705 8.720 26.320 1.00 96.38 99 MET A N 1
ATOM 754 C CA . MET A 1 99 ? -8.546 9.861 25.415 1.00 96.38 99 MET A CA 1
ATOM 755 C C . MET A 1 99 ? -8.406 11.198 26.152 1.00 96.38 99 MET A C 1
ATOM 757 O O . MET A 1 99 ? -7.520 11.981 25.817 1.00 96.38 99 MET A O 1
ATOM 761 N N . LEU A 1 100 ? -9.263 11.471 27.143 1.00 97.50 100 LEU A N 1
ATOM 762 C CA . LEU A 1 100 ? -9.234 12.725 27.911 1.00 97.50 100 LEU A CA 1
ATOM 763 C C . LEU A 1 100 ? -7.941 12.878 28.719 1.00 97.50 100 LEU A C 1
ATOM 765 O O . LEU A 1 100 ? -7.429 13.985 28.864 1.00 97.50 100 LEU A O 1
ATOM 769 N N . GLU A 1 101 ? -7.405 11.766 29.215 1.00 98.12 101 GLU A N 1
ATOM 770 C CA . GLU A 1 101 ? -6.141 11.705 29.954 1.00 98.12 101 GLU A CA 1
ATOM 771 C C . GLU A 1 101 ? -4.915 11.559 29.033 1.00 98.12 101 GLU A C 1
ATOM 773 O O . GLU A 1 101 ? -3.795 11.430 29.523 1.00 98.12 101 GLU A O 1
ATOM 778 N N . ALA A 1 102 ? -5.110 11.571 27.707 1.00 97.81 102 ALA A N 1
ATOM 779 C CA . ALA A 1 102 ? -4.072 11.381 26.691 1.00 97.81 102 ALA A CA 1
ATOM 780 C C . ALA A 1 102 ? -3.246 10.085 26.860 1.00 97.81 102 ALA A C 1
ATOM 782 O O . ALA A 1 102 ? -2.069 10.021 26.497 1.00 97.81 102 ALA A O 1
ATOM 783 N N . ARG A 1 103 ? -3.868 9.022 27.382 1.00 98.12 103 ARG A N 1
ATOM 784 C CA . ARG A 1 103 ? -3.286 7.677 27.500 1.00 98.12 103 ARG A CA 1
ATOM 785 C C . ARG A 1 103 ? -3.387 6.925 26.170 1.00 98.12 103 ARG A C 1
ATOM 787 O O . ARG A 1 103 ? -4.181 6.001 26.012 1.00 98.12 103 ARG A O 1
ATOM 794 N N . TRP A 1 104 ? -2.581 7.340 25.193 1.00 97.19 104 TRP A N 1
ATOM 795 C CA . TRP A 1 104 ? -2.632 6.819 23.820 1.00 97.19 104 TRP A CA 1
ATOM 796 C C . TRP A 1 104 ? -2.337 5.323 23.707 1.00 97.19 104 TRP A C 1
ATOM 798 O O . TRP A 1 104 ? -2.983 4.643 22.912 1.00 97.19 104 TRP A O 1
ATOM 808 N N . ASP A 1 105 ? -1.417 4.805 24.521 1.00 98.12 105 ASP A N 1
ATOM 809 C CA . ASP A 1 105 ? -1.089 3.376 24.526 1.00 98.12 105 ASP A CA 1
ATOM 810 C C . ASP A 1 105 ? -2.307 2.525 24.910 1.00 98.12 105 ASP A C 1
ATOM 812 O O . ASP A 1 105 ? -2.575 1.511 24.269 1.00 98.12 105 ASP A O 1
ATOM 816 N N . ASP A 1 106 ? -3.116 2.985 25.869 1.00 97.44 106 ASP A N 1
ATOM 817 C CA . ASP A 1 106 ? -4.347 2.293 26.257 1.00 97.44 106 ASP A CA 1
ATOM 818 C C . ASP A 1 106 ? -5.391 2.319 25.135 1.00 97.44 106 ASP A C 1
ATOM 820 O O . ASP A 1 106 ? -6.062 1.315 24.890 1.00 97.44 106 ASP A O 1
ATOM 824 N N . CYS A 1 107 ? -5.513 3.440 24.416 1.00 97.38 107 CYS A N 1
ATOM 825 C CA . CYS A 1 107 ? -6.384 3.538 23.243 1.00 97.38 107 CYS A CA 1
ATOM 826 C C . CYS A 1 107 ? -5.965 2.545 22.146 1.00 97.38 107 CYS A C 1
ATOM 828 O O . CYS A 1 107 ? -6.814 1.867 21.562 1.00 97.38 107 CYS A O 1
ATOM 830 N N . VAL A 1 108 ? -4.659 2.430 21.881 1.00 96.81 108 VAL A N 1
ATOM 831 C CA . VAL A 1 108 ? -4.108 1.497 20.887 1.00 96.81 108 VAL A CA 1
ATOM 832 C C . VAL A 1 108 ? -4.284 0.045 21.329 1.00 96.81 108 VAL A C 1
ATOM 834 O O . VAL A 1 108 ? -4.645 -0.799 20.508 1.00 96.81 108 VAL A O 1
ATOM 837 N N . GLU A 1 109 ? -4.086 -0.270 22.608 1.00 97.50 109 GLU A N 1
ATOM 838 C CA . GLU A 1 109 ? -4.333 -1.622 23.117 1.00 97.50 109 GLU A CA 1
ATOM 839 C C . GLU A 1 109 ? -5.810 -2.009 23.018 1.00 97.50 109 GLU A C 1
ATOM 841 O O . GLU A 1 109 ? -6.115 -3.113 22.572 1.00 97.50 109 GLU A O 1
ATOM 846 N N . MET A 1 110 ? -6.743 -1.091 23.291 1.00 96.38 110 MET A N 1
ATOM 847 C CA . MET A 1 110 ? -8.176 -1.345 23.081 1.00 96.38 110 MET A CA 1
ATOM 848 C C . MET A 1 110 ? -8.519 -1.633 21.612 1.00 96.38 110 MET A C 1
ATOM 850 O O . MET A 1 110 ? -9.355 -2.493 21.323 1.00 96.38 110 MET A O 1
ATOM 854 N N . ALA A 1 111 ? -7.872 -0.945 20.669 1.00 95.81 111 ALA A N 1
ATOM 855 C CA . ALA A 1 111 ? -7.993 -1.244 19.244 1.00 95.81 111 ALA A CA 1
ATOM 856 C C . ALA A 1 111 ? -7.445 -2.647 18.909 1.00 95.81 111 ALA A C 1
ATOM 858 O O . ALA A 1 111 ? -8.106 -3.427 18.221 1.00 95.81 111 ALA A O 1
ATOM 859 N N . ARG A 1 112 ? -6.268 -3.005 19.439 1.00 95.88 112 ARG A N 1
ATOM 860 C CA . ARG A 1 112 ? -5.643 -4.328 19.245 1.00 95.88 112 ARG A CA 1
ATOM 861 C C . ARG A 1 112 ? -6.471 -5.463 19.841 1.00 95.88 112 ARG A C 1
ATOM 863 O O . ARG A 1 112 ? -6.578 -6.511 19.209 1.00 95.88 112 ARG A O 1
ATOM 870 N N . ASP A 1 113 ? -7.063 -5.260 21.016 1.00 97.00 113 ASP A N 1
ATOM 871 C CA . ASP A 1 113 ? -7.949 -6.230 21.668 1.00 97.00 113 ASP A CA 1
ATOM 872 C C . ASP A 1 113 ? -9.131 -6.583 20.758 1.00 97.00 113 ASP A C 1
ATOM 874 O O . ASP A 1 113 ? -9.423 -7.757 20.554 1.00 97.00 113 ASP A O 1
ATOM 878 N N . GLN A 1 114 ? -9.771 -5.583 20.141 1.00 96.56 114 GLN A N 1
ATOM 879 C CA . GLN A 1 114 ? -10.881 -5.810 19.207 1.00 96.56 114 GLN A CA 1
ATOM 880 C C . GLN A 1 114 ? -10.462 -6.624 17.980 1.00 96.56 114 GLN A C 1
ATOM 882 O O . GLN A 1 114 ? -11.183 -7.535 17.581 1.00 96.56 114 GLN A O 1
ATOM 887 N N . ILE A 1 115 ? -9.285 -6.349 17.412 1.00 94.38 115 ILE A N 1
ATOM 888 C CA . ILE A 1 115 ? -8.748 -7.137 16.292 1.00 94.38 115 ILE A CA 1
ATOM 889 C C . ILE A 1 115 ? -8.480 -8.585 16.734 1.00 94.38 115 ILE A C 1
ATOM 891 O O . ILE A 1 115 ? -8.844 -9.520 16.025 1.00 94.38 115 ILE A O 1
ATOM 895 N N . ARG A 1 116 ? -7.896 -8.790 17.926 1.00 95.75 116 ARG A N 1
ATOM 896 C CA . ARG A 1 116 ? -7.653 -10.131 18.496 1.00 95.75 116 ARG A CA 1
ATOM 897 C C . ARG A 1 116 ? -8.949 -10.905 18.762 1.00 95.75 116 ARG A C 1
ATOM 899 O O . ARG A 1 116 ? -8.952 -12.125 18.648 1.00 95.75 116 ARG A O 1
ATOM 906 N N . GLU A 1 117 ? -10.034 -10.206 19.078 1.00 95.44 117 GLU A N 1
ATOM 907 C CA . GLU A 1 117 ? -11.379 -10.769 19.256 1.00 95.44 117 GLU A CA 1
ATOM 908 C C . GLU A 1 117 ? -12.126 -11.009 17.926 1.00 95.44 117 GLU A C 1
ATOM 910 O O . GLU A 1 117 ? -13.236 -11.538 17.936 1.00 95.44 117 GLU A O 1
ATOM 915 N N . GLY A 1 118 ? -11.525 -10.669 16.779 1.00 93.31 118 GLY A N 1
ATOM 916 C CA . GLY A 1 118 ? 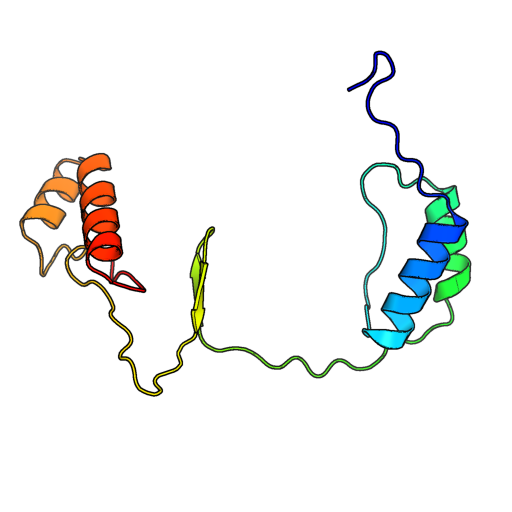-12.070 -10.959 15.449 1.00 93.31 118 GLY A CA 1
ATOM 917 C C . GLY A 1 118 ? -12.739 -9.780 14.740 1.00 93.31 118 GLY A C 1
ATOM 918 O O . GLY A 1 118 ? -13.435 -9.990 13.747 1.00 93.31 118 GLY A O 1
ATOM 919 N N . ALA A 1 119 ? -12.549 -8.542 15.206 1.00 94.62 119 ALA A N 1
ATOM 920 C CA . ALA A 1 119 ? -12.954 -7.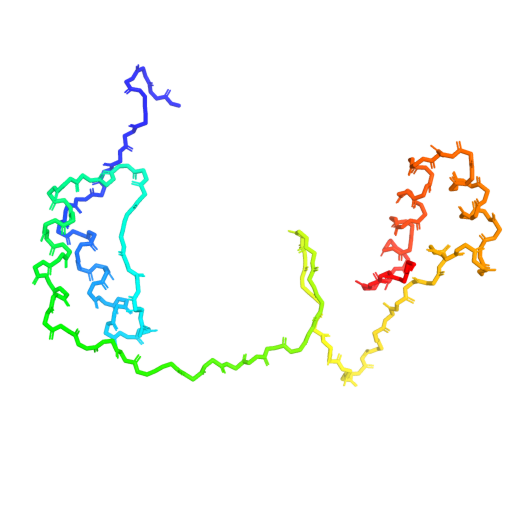366 14.439 1.00 94.62 119 ALA A CA 1
ATOM 921 C C . ALA A 1 119 ? -12.093 -7.235 13.171 1.00 94.62 119 ALA A C 1
ATOM 923 O O . ALA A 1 119 ? -10.863 -7.216 13.243 1.00 94.62 119 ALA A O 1
ATOM 924 N N . HIS A 1 120 ? -12.736 -7.103 12.010 1.00 94.06 120 HIS A N 1
ATOM 925 C CA . HIS A 1 120 ? -12.038 -6.875 10.740 1.00 94.06 120 HIS A CA 1
ATOM 926 C C . HIS A 1 120 ? -11.679 -5.397 10.563 1.00 94.06 120 HIS A C 1
ATOM 928 O O . HIS A 1 120 ? -10.660 -5.056 9.971 1.00 94.06 120 HIS A O 1
ATOM 934 N N . MET A 1 121 ? -12.534 -4.516 11.079 1.00 94.50 121 MET A N 1
ATOM 935 C CA . MET A 1 121 ? -12.373 -3.066 11.054 1.00 94.50 121 MET A CA 1
ATOM 936 C C . MET A 1 121 ? -12.716 -2.487 12.423 1.00 94.50 121 MET A C 1
ATOM 938 O O . MET A 1 121 ? -13.322 -3.164 13.253 1.00 94.50 121 MET A O 1
ATOM 942 N N . LEU A 1 122 ? -12.344 -1.233 12.653 1.00 95.44 122 LEU A N 1
ATOM 943 C CA . LEU A 1 122 ? -12.622 -0.511 13.890 1.00 95.44 122 LEU A CA 1
ATOM 944 C C . LEU A 1 122 ? -13.404 0.761 13.569 1.00 95.44 122 LEU A C 1
ATOM 946 O O . LEU A 1 122 ? -13.065 1.459 12.613 1.00 95.44 122 LEU A O 1
ATOM 950 N N . ASP A 1 123 ? -14.425 1.036 14.371 1.00 94.56 123 ASP A N 1
ATOM 951 C CA . ASP A 1 123 ? -15.106 2.329 14.436 1.00 94.56 123 ASP A CA 1
ATOM 952 C C . ASP A 1 123 ? -14.320 3.272 15.359 1.00 94.56 123 ASP A C 1
ATOM 954 O O . ASP A 1 123 ? -13.745 2.814 16.352 1.00 94.56 123 ASP A O 1
ATOM 958 N N . LEU A 1 124 ? -14.255 4.564 15.031 1.00 90.12 124 LEU A N 1
ATOM 959 C CA . LEU A 1 124 ? -13.462 5.571 15.753 1.00 90.12 124 LEU A CA 1
ATOM 960 C C . LEU A 1 124 ? -14.271 6.849 15.993 1.00 90.12 124 LEU A C 1
ATOM 962 O O . LEU A 1 124 ? -14.796 7.396 14.998 1.00 90.12 124 LEU A O 1
#

Secondary structure (DSSP, 8-state):
-BTTB------HHHHHHHHHHHHHHH--S-----TT--HHHHHHHHHHHTTPPPPPP------EEE-SS-EEE---SSS---EE-TT-TTT-HHHHHHHHTT-HHHHHHHHHHHHHTT-SEE--

Radius of gyration: 24.37 Å; chains: 1; bounding box: 54×29×61 Å

pLDDT: mean 93.42, std 6.52, range [54.16, 98.69]